Protein AF-A0A398D4U8-F1 (afdb_monomer_lite)

Sequence (116 aa):
MRTKMQQRQDKERKQSWIAPRGSSPLFYVDYTDLLALIHKYKVDFEAVIPQEEFAELRFRELEQIRNTLAHSGFLPSEDDFDRVSLAFRDWCRLSSGMKKGSQAKIGTGKASTSNS

Secondary structure (DSSP, 8-state):
-HHHHHHHHHHHHH-TTS--S-SSGGGG--HHHHHHHHHHTHHHHTTT-S-HHHHHHHHHHHHHHHHHHHHHSS-S-HHHHHHHHHHHHHHHHHHHGGG-----------------

Organism: NCBI:txid2290917

pLDDT: mean 78.4, std 15.5, range [37.72, 92.06]

Foldseek 3Di:
DVVQLVVQQVVVVVVVVDDDLDDDSVSSAALVNVLVVCVVPVVVCCLLCVDSVLSVVLSVLVVVVVVCCVVVVDDPDPVSVVVNVVSVVVSCCVNVVVPDDDDDPPDDDPPDDDDD

Structure (mmCIF, N/CA/C/O backbone):
data_AF-A0A398D4U8-F1
#
_entry.id   AF-A0A398D4U8-F1
#
loop_
_atom_site.group_PDB
_atom_site.id
_atom_site.type_symbol
_atom_site.label_atom_id
_atom_site.label_alt_id
_atom_site.label_comp_id
_atom_site.label_asym_id
_atom_site.label_entity_id
_atom_site.label_seq_id
_atom_site.pdbx_PDB_ins_code
_atom_site.Cartn_x
_atom_site.Cartn_y
_atom_site.Cartn_z
_atom_site.occupancy
_atom_site.B_iso_or_equiv
_atom_site.auth_seq_id
_atom_site.auth_comp_id
_atom_site.auth_asym_id
_atom_site.auth_atom_id
_atom_site.pdbx_PDB_model_num
ATOM 1 N N . MET A 1 1 ? -5.421 6.921 -12.903 1.00 79.44 1 MET A N 1
ATOM 2 C CA . MET A 1 1 ? -5.567 5.454 -12.846 1.00 79.44 1 MET A CA 1
ATOM 3 C C . MET A 1 1 ? -5.666 4.806 -14.235 1.00 79.44 1 MET A C 1
ATOM 5 O O . MET A 1 1 ? -4.684 4.212 -14.651 1.00 79.44 1 MET A O 1
ATOM 9 N N . ARG A 1 2 ? -6.767 4.941 -15.005 1.00 83.94 2 ARG A N 1
ATOM 10 C CA . ARG A 1 2 ? -6.948 4.211 -16.292 1.00 83.94 2 ARG A CA 1
ATOM 11 C C . ARG A 1 2 ? -5.817 4.409 -17.309 1.00 83.94 2 ARG A C 1
ATOM 13 O O . ARG A 1 2 ? -5.286 3.429 -17.811 1.00 83.94 2 ARG A O 1
ATOM 20 N N . THR A 1 3 ? -5.396 5.651 -17.539 1.00 86.81 3 THR A N 1
ATOM 21 C CA . THR A 1 3 ? -4.289 5.961 -18.458 1.00 86.81 3 THR A CA 1
ATOM 22 C C . THR A 1 3 ? -2.963 5.351 -17.999 1.00 86.81 3 THR A C 1
ATOM 24 O O . THR A 1 3 ? -2.246 4.779 -18.810 1.00 86.81 3 THR A O 1
ATOM 27 N N . LYS A 1 4 ? -2.651 5.407 -16.694 1.00 86.06 4 LYS A N 1
ATOM 28 C CA . LYS A 1 4 ? -1.437 4.788 -16.125 1.00 86.06 4 LYS A CA 1
ATOM 29 C C . LYS A 1 4 ? -1.456 3.269 -16.301 1.00 86.06 4 LYS A C 1
ATOM 31 O O . LYS A 1 4 ? -0.460 2.689 -16.714 1.00 86.06 4 LYS A O 1
ATOM 36 N N . MET A 1 5 ? -2.601 2.641 -16.026 1.00 88.12 5 MET A N 1
ATOM 37 C CA . MET A 1 5 ? -2.810 1.209 -16.237 1.00 88.12 5 MET A CA 1
ATOM 38 C C . MET A 1 5 ? -2.569 0.824 -17.704 1.00 88.12 5 MET A C 1
ATOM 40 O O . MET A 1 5 ? -1.770 -0.069 -17.967 1.00 88.12 5 MET A O 1
ATOM 44 N N . GLN A 1 6 ? -3.171 1.544 -18.656 1.00 87.88 6 GLN A N 1
ATOM 45 C CA . GLN A 1 6 ? -2.980 1.295 -20.091 1.00 87.88 6 GLN A CA 1
ATOM 46 C C . GLN A 1 6 ? -1.517 1.463 -20.510 1.00 87.88 6 GLN A C 1
ATOM 48 O O . GLN A 1 6 ? -0.962 0.583 -21.156 1.00 87.88 6 GLN A O 1
ATOM 53 N N . GLN A 1 7 ? -0.851 2.530 -20.061 1.00 89.56 7 GLN A N 1
ATOM 54 C CA . GLN A 1 7 ? 0.572 2.748 -20.332 1.00 89.56 7 GLN A CA 1
ATOM 55 C C . GLN A 1 7 ? 1.451 1.607 -19.801 1.00 89.56 7 GLN A C 1
ATOM 57 O O . GLN A 1 7 ? 2.393 1.199 -20.479 1.00 89.56 7 GLN A O 1
ATOM 62 N N . ARG A 1 8 ? 1.151 1.075 -18.606 1.00 88.06 8 ARG A N 1
ATOM 63 C CA . ARG A 1 8 ? 1.861 -0.083 -18.035 1.00 88.06 8 ARG A CA 1
ATOM 64 C C . ARG A 1 8 ? 1.643 -1.336 -18.879 1.00 88.06 8 ARG A C 1
ATOM 66 O O . ARG A 1 8 ? 2.620 -2.002 -19.210 1.00 88.06 8 ARG A O 1
ATOM 73 N N . GLN A 1 9 ? 0.400 -1.610 -19.276 1.00 86.94 9 GLN A N 1
ATOM 74 C CA . GLN A 1 9 ? 0.080 -2.730 -20.161 1.00 86.94 9 GLN A CA 1
ATOM 75 C C . GLN A 1 9 ? 0.782 -2.618 -21.517 1.00 86.94 9 GLN A C 1
ATOM 77 O O . GLN A 1 9 ? 1.345 -3.591 -22.005 1.00 86.94 9 GLN A O 1
ATOM 82 N N . ASP A 1 10 ? 0.779 -1.434 -22.126 1.00 88.44 10 ASP A N 1
ATOM 83 C CA . ASP A 1 10 ? 1.400 -1.212 -23.431 1.00 88.44 10 ASP A CA 1
ATOM 84 C C . ASP A 1 10 ? 2.924 -1.296 -23.358 1.00 88.44 10 ASP A C 1
ATOM 86 O O . ASP A 1 10 ? 3.561 -1.809 -24.277 1.00 88.44 10 ASP A O 1
ATOM 90 N N . LYS A 1 11 ? 3.526 -0.823 -22.261 1.00 87.00 11 LYS A N 1
ATOM 91 C CA . LYS A 1 11 ? 4.963 -0.973 -22.013 1.00 87.00 11 LYS A CA 1
ATOM 92 C C . LYS A 1 11 ? 5.348 -2.445 -21.873 1.00 87.00 11 LYS A C 1
ATOM 94 O O . LYS A 1 11 ? 6.349 -2.852 -22.451 1.00 87.00 11 LYS A O 1
ATOM 99 N N . GLU A 1 12 ? 4.550 -3.227 -21.154 1.00 85.38 12 GLU A N 1
ATOM 100 C CA . GLU A 1 12 ? 4.787 -4.660 -20.969 1.00 85.38 12 GLU A CA 1
ATOM 101 C C . GLU A 1 12 ? 4.571 -5.449 -22.268 1.00 85.38 12 GLU A C 1
ATOM 103 O O . GLU A 1 12 ? 5.423 -6.248 -22.637 1.00 85.38 12 GLU A O 1
ATOM 108 N N . ARG A 1 13 ? 3.525 -5.137 -23.051 1.00 84.12 13 ARG A N 1
ATOM 109 C CA . ARG A 1 13 ? 3.305 -5.719 -24.391 1.00 84.12 13 ARG A CA 1
ATOM 110 C C . ARG A 1 13 ? 4.484 -5.504 -25.342 1.00 84.12 13 ARG A C 1
ATOM 112 O O . ARG A 1 13 ? 4.763 -6.361 -26.174 1.00 84.12 13 ARG A O 1
ATOM 119 N N . LYS A 1 14 ? 5.180 -4.369 -25.230 1.00 86.62 14 LYS A N 1
ATOM 120 C CA . LYS A 1 14 ? 6.388 -4.079 -26.022 1.00 86.62 14 LYS A CA 1
ATOM 121 C C . LYS A 1 14 ? 7.604 -4.897 -25.571 1.00 86.62 14 LYS A C 1
ATOM 123 O O . LYS A 1 14 ? 8.542 -5.051 -26.346 1.00 86.62 14 LYS A O 1
ATOM 128 N N . GLN A 1 15 ? 7.605 -5.421 -24.347 1.00 82.75 15 GLN A N 1
ATOM 129 C CA . GLN A 1 15 ? 8.682 -6.235 -23.784 1.00 82.75 15 GLN A CA 1
ATOM 130 C C . GLN A 1 15 ? 8.361 -7.727 -23.946 1.00 82.75 15 GLN A C 1
ATOM 132 O O . GLN A 1 15 ? 8.109 -8.435 -22.978 1.00 82.75 15 GLN A O 1
ATOM 137 N N . SER A 1 16 ? 8.397 -8.211 -25.192 1.00 70.88 16 SER A N 1
ATOM 138 C CA . SER A 1 16 ? 7.990 -9.579 -25.570 1.00 70.88 16 SER A CA 1
ATOM 139 C C . SER A 1 16 ? 8.789 -10.716 -24.908 1.00 70.88 16 SER A C 1
ATOM 141 O O . SER A 1 16 ? 8.396 -11.874 -25.027 1.00 70.88 16 SER A O 1
ATOM 143 N N . TRP A 1 17 ? 9.913 -10.421 -24.251 1.00 82.25 17 TRP A N 1
ATOM 144 C CA . TRP A 1 17 ? 10.749 -11.407 -23.555 1.00 82.25 17 TRP A CA 1
ATOM 145 C C . TRP A 1 17 ? 10.422 -11.549 -22.058 1.00 82.25 17 TRP A C 1
ATOM 147 O O . TRP A 1 17 ? 11.040 -12.367 -21.383 1.00 82.25 17 TRP A O 1
ATOM 157 N N . ILE A 1 18 ? 9.482 -10.763 -21.521 1.00 80.94 18 ILE A N 1
ATOM 158 C CA . ILE A 1 18 ? 9.024 -10.853 -20.126 1.00 80.94 18 ILE A CA 1
ATOM 159 C C . ILE A 1 18 ? 7.599 -11.408 -20.122 1.00 80.94 18 ILE A C 1
ATOM 161 O O . ILE A 1 18 ? 6.757 -10.977 -20.909 1.00 80.94 18 ILE A O 1
ATOM 165 N N . ALA A 1 19 ? 7.314 -12.361 -19.233 1.00 79.75 19 ALA A N 1
ATOM 166 C CA . ALA A 1 19 ? 5.957 -12.866 -19.063 1.00 79.75 19 ALA A CA 1
ATOM 167 C C . ALA A 1 19 ? 5.018 -11.731 -18.598 1.00 79.75 19 ALA A C 1
ATOM 169 O O . ALA A 1 19 ? 5.365 -11.008 -17.659 1.00 79.75 19 ALA A O 1
ATOM 170 N N . PRO A 1 20 ? 3.837 -11.560 -19.221 1.00 80.56 20 PRO A N 1
ATOM 171 C CA . PRO A 1 20 ? 2.896 -10.522 -18.819 1.00 80.56 20 PRO A CA 1
ATOM 172 C C . PRO A 1 20 ? 2.350 -10.793 -17.413 1.00 80.56 20 PRO A C 1
ATOM 174 O O . PRO A 1 20 ? 2.131 -11.944 -17.032 1.00 80.56 20 PRO A O 1
ATOM 177 N N . ARG A 1 21 ? 2.045 -9.730 -16.660 1.00 82.19 21 ARG A N 1
ATOM 178 C CA . ARG A 1 21 ? 1.487 -9.811 -15.291 1.00 82.19 21 ARG A CA 1
ATOM 179 C C . ARG A 1 21 ? 0.119 -10.485 -15.234 1.00 82.19 21 ARG A C 1
ATOM 181 O O . ARG A 1 21 ? -0.305 -10.937 -14.175 1.00 82.19 21 ARG A O 1
ATOM 188 N N . GLY A 1 22 ? -0.574 -10.527 -16.368 1.00 83.69 22 GLY A N 1
ATOM 189 C CA . GLY A 1 22 ? -1.847 -11.209 -16.551 1.00 83.69 22 GLY A CA 1
ATOM 190 C C . GLY A 1 22 ? -2.801 -10.428 -17.451 1.00 83.69 22 GLY A C 1
ATOM 191 O O . GLY A 1 22 ? -2.464 -9.375 -18.001 1.00 83.69 22 GLY A O 1
ATOM 192 N N . SER A 1 23 ? -4.015 -10.959 -17.597 1.00 83.00 23 SER A N 1
ATOM 193 C CA . SER A 1 23 ? -5.052 -10.430 -18.495 1.00 83.00 23 SER A CA 1
ATOM 194 C C . SER A 1 23 ? -5.961 -9.376 -17.856 1.00 83.00 23 SER A C 1
ATOM 196 O O . SER A 1 23 ? -6.574 -8.583 -18.569 1.00 83.00 23 SER A O 1
ATOM 198 N N . SER A 1 24 ? -6.055 -9.337 -16.523 1.00 87.75 24 SER A N 1
ATOM 199 C CA . SER A 1 24 ? -6.917 -8.384 -15.821 1.00 87.75 24 SER A CA 1
ATOM 200 C C . SER A 1 24 ? -6.254 -7.007 -15.688 1.00 87.75 24 SER A C 1
ATOM 202 O O . SER A 1 24 ? -5.089 -6.927 -15.286 1.00 87.75 24 SER A O 1
ATOM 204 N N . PRO A 1 25 ? -6.993 -5.902 -15.911 1.00 84.50 25 PRO A N 1
ATOM 205 C CA . PRO A 1 25 ? -6.531 -4.551 -15.589 1.00 84.50 25 PRO A CA 1
ATOM 206 C C . PRO A 1 25 ? -6.075 -4.385 -14.136 1.00 84.50 25 PRO A C 1
ATOM 208 O O . PRO A 1 25 ? -5.217 -3.548 -13.865 1.00 84.50 25 PRO A O 1
ATOM 211 N N . LEU A 1 26 ? -6.617 -5.192 -13.216 1.00 85.56 26 LEU A N 1
ATOM 212 C CA . LEU A 1 26 ? -6.285 -5.146 -11.793 1.00 85.56 26 LEU A CA 1
ATOM 213 C C . LEU A 1 26 ? -4.804 -5.458 -11.523 1.00 85.56 26 LEU A C 1
ATOM 215 O O . LEU A 1 26 ? -4.226 -4.890 -10.605 1.00 85.56 26 LEU A O 1
ATOM 219 N N . PHE A 1 27 ? -4.159 -6.277 -12.361 1.00 86.25 27 PHE A N 1
ATOM 220 C CA . PHE A 1 27 ? -2.742 -6.640 -12.208 1.00 86.25 27 PHE A CA 1
ATOM 221 C C . PHE A 1 27 ? -1.760 -5.496 -12.507 1.00 86.25 27 PHE A C 1
ATOM 223 O O . PHE A 1 27 ? -0.556 -5.632 -12.301 1.00 86.25 27 PHE A O 1
ATOM 230 N N . TYR A 1 28 ? -2.266 -4.364 -12.998 1.00 87.38 28 TYR A N 1
ATOM 231 C CA . TYR A 1 28 ? -1.481 -3.181 -13.356 1.00 87.38 28 TYR A CA 1
ATOM 232 C C . TYR A 1 28 ? -1.777 -1.985 -12.441 1.00 87.38 28 TYR A C 1
ATOM 234 O O . TYR A 1 28 ? -1.307 -0.871 -12.696 1.00 87.38 28 TYR A O 1
ATOM 242 N N . VAL A 1 29 ? -2.576 -2.210 -11.399 1.00 89.06 29 VAL A N 1
ATOM 243 C CA . VAL A 1 29 ? -2.904 -1.247 -10.348 1.00 89.06 29 VAL A CA 1
ATOM 244 C C . VAL A 1 29 ? -1.862 -1.374 -9.234 1.00 89.06 29 VAL A C 1
ATOM 246 O O . VAL A 1 29 ? -1.455 -2.484 -8.899 1.00 89.06 29 VAL A O 1
ATOM 249 N N . ASP A 1 30 ? -1.413 -0.248 -8.680 1.00 88.44 30 ASP A N 1
ATOM 250 C CA . ASP A 1 30 ? -0.511 -0.219 -7.521 1.00 88.44 30 ASP A CA 1
ATOM 251 C C . ASP A 1 30 ? -1.231 0.249 -6.242 1.00 88.44 30 ASP A C 1
ATOM 253 O O . ASP A 1 30 ? -2.407 0.618 -6.272 1.00 88.44 30 ASP A O 1
ATOM 257 N N . TYR A 1 31 ? -0.525 0.250 -5.107 1.00 90.12 31 TYR A N 1
ATOM 258 C CA . TYR A 1 31 ? -1.094 0.676 -3.826 1.00 90.12 31 TYR A CA 1
ATOM 259 C C . TYR A 1 31 ? -1.565 2.141 -3.837 1.00 90.12 31 TYR A C 1
ATOM 261 O O . TYR A 1 31 ? -2.547 2.472 -3.175 1.00 90.12 31 TYR A O 1
ATOM 269 N N . THR A 1 32 ? -0.934 3.016 -4.626 1.00 89.06 32 THR A N 1
ATOM 270 C CA . THR A 1 32 ? -1.342 4.427 -4.745 1.00 89.06 32 THR A CA 1
ATOM 271 C C . THR A 1 32 ? -2.623 4.592 -5.563 1.00 89.06 32 THR A C 1
ATOM 273 O O . THR A 1 32 ? -3.484 5.401 -5.218 1.00 89.06 32 THR A O 1
ATOM 276 N N . ASP A 1 33 ? -2.787 3.799 -6.623 1.00 90.94 33 ASP A N 1
ATOM 277 C CA . ASP A 1 33 ? -4.004 3.740 -7.425 1.00 90.94 33 ASP A CA 1
ATOM 278 C C . ASP A 1 33 ? -5.167 3.143 -6.606 1.00 90.94 33 ASP A C 1
ATOM 280 O O . ASP A 1 33 ? -6.295 3.627 -6.719 1.00 90.94 33 ASP A O 1
ATOM 284 N N . LEU A 1 34 ? -4.902 2.136 -5.758 1.00 89.38 34 LEU A N 1
ATOM 285 C CA . LEU A 1 34 ? -5.888 1.584 -4.819 1.00 89.38 34 LEU A CA 1
ATOM 286 C C . LEU A 1 34 ? -6.312 2.613 -3.772 1.00 89.38 34 LEU A C 1
ATOM 288 O O . LEU A 1 34 ? -7.505 2.766 -3.526 1.00 89.38 34 LEU A O 1
ATOM 292 N N . LEU A 1 35 ? -5.362 3.356 -3.199 1.00 90.44 35 LEU A N 1
ATOM 293 C CA . LEU A 1 35 ? -5.677 4.414 -2.242 1.00 90.44 35 LEU A CA 1
ATOM 294 C C . LEU A 1 35 ? -6.573 5.488 -2.871 1.00 90.44 35 LEU A C 1
ATOM 296 O O . LEU A 1 35 ? -7.605 5.849 -2.316 1.00 90.44 35 LEU A O 1
ATOM 300 N N . ALA A 1 36 ? -6.236 5.932 -4.086 1.00 90.94 36 ALA A N 1
ATOM 301 C CA . ALA A 1 36 ? -7.057 6.884 -4.828 1.00 90.94 36 ALA A CA 1
ATOM 302 C C . ALA A 1 36 ? -8.475 6.353 -5.112 1.00 90.94 36 ALA A C 1
ATOM 304 O O . ALA A 1 36 ? -9.428 7.134 -5.160 1.00 90.94 36 ALA A O 1
ATOM 305 N N . LEU A 1 37 ? -8.627 5.039 -5.312 1.00 90.75 37 LEU A N 1
ATOM 306 C CA . LEU A 1 37 ? -9.929 4.395 -5.480 1.00 90.75 37 LEU A CA 1
ATOM 307 C C . LEU A 1 37 ? -10.731 4.417 -4.171 1.00 90.75 37 LEU A C 1
ATOM 309 O O . LEU A 1 37 ? -11.897 4.802 -4.197 1.00 90.75 37 LEU A O 1
ATOM 313 N N . ILE A 1 38 ? -10.099 4.068 -3.047 1.00 90.12 38 ILE A N 1
ATOM 314 C CA . ILE A 1 38 ? -10.717 4.098 -1.712 1.00 90.12 38 ILE A CA 1
ATOM 315 C C . ILE A 1 38 ? -11.187 5.515 -1.379 1.00 90.12 38 ILE A C 1
ATOM 317 O O . ILE A 1 38 ? -12.349 5.696 -1.033 1.00 90.12 38 ILE A O 1
ATOM 321 N N . HIS A 1 39 ? -10.335 6.525 -1.580 1.00 90.25 39 HIS A N 1
ATOM 322 C CA . HIS A 1 39 ? -10.674 7.925 -1.293 1.00 90.25 39 HIS A CA 1
ATOM 323 C C . HIS A 1 39 ? -11.861 8.402 -2.140 1.00 90.25 39 HIS A C 1
ATOM 325 O O . HIS A 1 39 ? -12.759 9.099 -1.669 1.00 90.25 39 HIS A O 1
ATOM 331 N N . LYS A 1 40 ? -11.889 8.012 -3.420 1.00 92.06 40 LYS A N 1
ATOM 332 C CA . LYS A 1 40 ? -12.951 8.410 -4.348 1.00 92.06 40 LYS A CA 1
ATOM 333 C C . LYS A 1 40 ? -14.296 7.751 -4.033 1.00 92.06 40 LYS A C 1
ATOM 335 O O . LYS A 1 40 ? -15.332 8.384 -4.219 1.00 92.06 40 LYS A O 1
ATOM 340 N N . TYR A 1 41 ? -14.280 6.491 -3.612 1.00 91.88 41 TYR A N 1
ATOM 341 C CA . TYR A 1 41 ? -15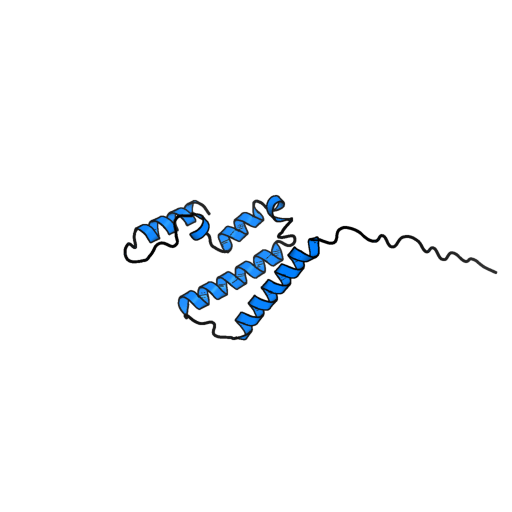.473 5.676 -3.378 1.00 91.88 41 TYR A CA 1
ATOM 342 C C . TYR A 1 41 ? -15.625 5.334 -1.892 1.00 91.88 41 TYR A C 1
ATOM 344 O O . TYR A 1 41 ? -16.022 4.230 -1.540 1.00 91.88 41 TYR A O 1
ATOM 352 N N . LYS A 1 42 ? -15.303 6.287 -1.010 1.00 88.44 42 LYS A N 1
ATOM 353 C CA . LYS A 1 42 ? -15.205 6.083 0.444 1.00 88.44 42 LYS A CA 1
ATOM 354 C C . LYS A 1 42 ? -16.396 5.340 1.048 1.00 88.44 42 LYS A C 1
ATOM 356 O O . LYS A 1 42 ? -16.201 4.408 1.819 1.00 88.44 42 LYS A O 1
ATOM 361 N N . VAL A 1 43 ? -17.612 5.722 0.660 1.00 90.38 43 VAL A N 1
ATOM 362 C CA . VAL A 1 43 ? -18.864 5.118 1.151 1.00 90.38 43 VAL A CA 1
ATOM 363 C C . VAL A 1 43 ? -18.924 3.617 0.856 1.00 90.38 43 VAL A C 1
ATOM 365 O O . VAL A 1 43 ? -19.352 2.839 1.702 1.00 90.38 43 VAL A O 1
ATOM 368 N N . ASP A 1 44 ? -18.431 3.191 -0.309 1.00 89.94 44 ASP A 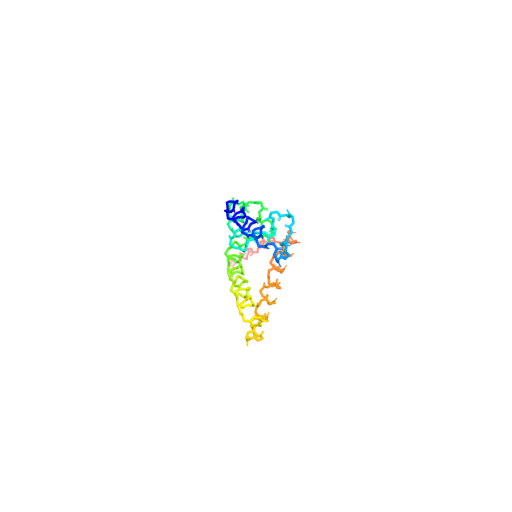N 1
ATOM 369 C CA . ASP A 1 44 ? -18.415 1.778 -0.702 1.00 89.94 44 ASP A CA 1
ATOM 370 C C . ASP A 1 44 ? -17.398 0.964 0.121 1.00 89.94 44 ASP A C 1
ATOM 372 O O . ASP A 1 44 ? -17.537 -0.252 0.262 1.00 89.94 44 ASP A O 1
ATOM 376 N N . PHE A 1 45 ? -16.379 1.625 0.682 1.00 88.00 45 PHE A N 1
ATOM 377 C CA . PHE A 1 45 ? -15.314 0.996 1.465 1.00 88.00 45 PHE A CA 1
ATOM 378 C C . PHE A 1 45 ? -15.485 1.135 2.977 1.00 88.00 45 PHE A C 1
ATOM 380 O O . PHE A 1 45 ? -14.841 0.385 3.701 1.00 88.00 45 PHE A O 1
ATOM 387 N N . GLU A 1 46 ? -16.354 2.016 3.472 1.00 85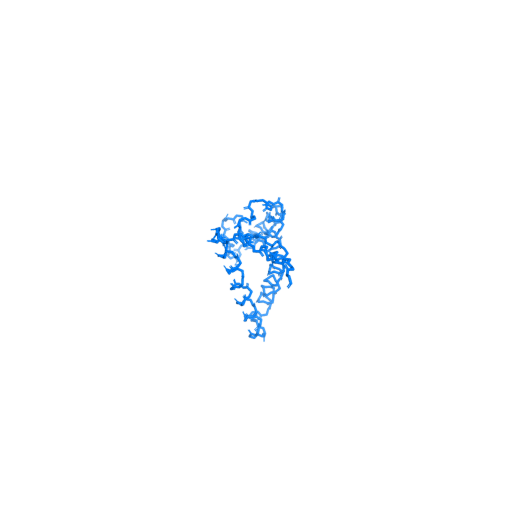.25 46 GLU A N 1
ATOM 388 C CA . GLU A 1 46 ? -16.513 2.328 4.903 1.00 85.25 46 GLU A CA 1
ATOM 389 C C . GLU A 1 46 ? -16.797 1.087 5.767 1.00 85.25 46 GLU A C 1
ATOM 391 O O . GLU A 1 46 ? -16.282 0.955 6.876 1.00 85.25 46 GLU A O 1
ATOM 396 N N . ALA A 1 47 ? -17.544 0.118 5.226 1.00 84.81 47 ALA A N 1
ATOM 397 C CA . ALA A 1 47 ? -17.856 -1.139 5.907 1.00 84.81 47 ALA A CA 1
ATOM 398 C C . ALA A 1 47 ? -16.631 -2.048 6.148 1.00 84.81 47 ALA A C 1
ATOM 400 O O . ALA A 1 47 ? -16.698 -2.967 6.963 1.00 84.81 47 ALA A O 1
ATOM 401 N N . VAL A 1 48 ? -15.533 -1.831 5.419 1.00 82.62 48 VAL A N 1
ATOM 402 C CA . VAL A 1 48 ? -14.309 -2.650 5.468 1.00 82.62 48 VAL A CA 1
ATOM 403 C C . VAL A 1 48 ? -13.101 -1.827 5.925 1.00 82.62 48 VAL A C 1
ATOM 405 O O . VAL A 1 48 ? -12.200 -2.353 6.577 1.00 82.62 48 VAL A O 1
ATOM 408 N N . ILE A 1 49 ? -13.092 -0.537 5.592 1.00 85.06 49 ILE A N 1
ATOM 409 C CA . ILE A 1 49 ? -12.040 0.444 5.849 1.00 85.06 49 ILE A CA 1
ATOM 410 C C . ILE A 1 49 ? -12.677 1.625 6.591 1.00 85.06 49 ILE A C 1
ATOM 412 O O . ILE A 1 49 ? -12.963 2.660 5.988 1.00 85.06 49 ILE A O 1
ATOM 416 N N . PRO A 1 50 ? -12.922 1.486 7.904 1.00 76.56 50 PRO A N 1
ATOM 417 C CA . PRO A 1 50 ? -13.548 2.547 8.688 1.00 76.56 50 PRO A CA 1
ATOM 418 C C . PRO A 1 50 ? -12.614 3.747 8.903 1.00 76.56 50 PRO A C 1
ATOM 420 O O . PRO A 1 50 ? -13.081 4.857 9.138 1.00 76.56 50 PRO A O 1
ATOM 423 N N . GLN A 1 51 ? -11.294 3.535 8.824 1.00 83.88 51 GLN A N 1
ATOM 424 C CA . GLN A 1 51 ? -10.281 4.570 9.024 1.00 83.88 51 GLN A CA 1
ATOM 425 C C . GLN A 1 51 ? -9.358 4.661 7.803 1.00 83.88 51 GLN A C 1
ATOM 427 O O . GLN A 1 51 ? -8.458 3.843 7.609 1.00 83.88 51 GLN A O 1
ATOM 432 N N . GLU A 1 52 ? -9.606 5.664 6.967 1.00 83.56 52 GLU A N 1
ATOM 433 C CA . GLU A 1 52 ? -8.913 5.897 5.695 1.00 83.56 52 GLU A CA 1
ATOM 434 C C . GLU A 1 52 ? -7.438 6.255 5.905 1.00 83.56 52 GLU A C 1
ATOM 436 O O . GLU A 1 52 ? -6.568 5.741 5.206 1.00 83.56 52 GLU A O 1
ATOM 441 N N . GLU A 1 53 ? -7.130 7.031 6.945 1.00 85.56 53 GLU A N 1
ATOM 442 C CA . GLU A 1 53 ? -5.763 7.428 7.292 1.00 85.56 53 GLU A CA 1
ATOM 443 C C . GLU A 1 53 ? -4.909 6.216 7.686 1.00 85.56 53 GLU A C 1
ATOM 445 O O . GLU A 1 53 ? -3.710 6.158 7.402 1.00 85.56 53 GLU A O 1
ATOM 450 N N . PHE A 1 54 ? -5.533 5.210 8.311 1.00 83.31 54 PHE A N 1
ATOM 451 C CA . PHE A 1 54 ? -4.863 3.953 8.622 1.00 83.31 54 PHE A CA 1
ATOM 452 C C . PHE A 1 54 ? -4.524 3.192 7.333 1.00 83.31 54 PHE A C 1
ATOM 454 O O . PHE A 1 54 ? -3.400 2.717 7.185 1.00 83.31 54 PHE A O 1
ATOM 461 N N . ALA A 1 55 ? -5.449 3.134 6.369 1.00 85.06 55 ALA A N 1
ATOM 462 C CA . ALA A 1 55 ? -5.215 2.535 5.050 1.00 85.06 55 ALA A CA 1
ATOM 463 C C . ALA A 1 55 ? -4.098 3.230 4.281 1.00 85.06 55 ALA A C 1
ATOM 465 O O . ALA A 1 55 ? -3.210 2.564 3.745 1.00 85.06 55 ALA A O 1
ATOM 466 N N . GLU A 1 56 ? -4.110 4.559 4.279 1.00 89.12 56 GLU A N 1
ATOM 467 C CA . GLU A 1 56 ? -3.088 5.367 3.634 1.00 89.12 56 GLU A CA 1
ATOM 468 C C . GLU A 1 56 ? -1.694 5.077 4.195 1.00 89.12 56 GLU A C 1
ATOM 470 O O . GLU A 1 56 ? -0.768 4.804 3.424 1.00 89.12 56 GLU A O 1
ATOM 475 N N . LEU A 1 57 ? -1.544 5.088 5.523 1.00 87.81 57 LEU A N 1
ATOM 476 C CA . LEU A 1 57 ? -0.268 4.791 6.168 1.00 87.81 57 LEU A CA 1
ATOM 477 C C . LEU A 1 57 ? 0.236 3.394 5.774 1.00 87.81 57 LEU A C 1
ATOM 479 O O . LEU A 1 57 ? 1.384 3.253 5.350 1.00 87.81 57 LEU A O 1
ATOM 483 N N . ARG A 1 58 ? -0.634 2.376 5.827 1.00 86.31 58 ARG A N 1
ATOM 484 C CA . ARG A 1 58 ? -0.252 0.991 5.500 1.00 86.31 58 ARG A CA 1
ATOM 485 C C . ARG A 1 58 ? 0.120 0.807 4.037 1.00 86.31 58 ARG A C 1
ATOM 487 O O . ARG A 1 58 ? 1.095 0.125 3.732 1.00 86.31 58 ARG A O 1
ATOM 494 N N . PHE A 1 59 ? -0.616 1.419 3.117 1.00 89.62 59 PHE A N 1
ATOM 495 C CA . PHE A 1 59 ? -0.313 1.315 1.690 1.00 89.62 59 PHE A CA 1
ATOM 496 C C . PHE A 1 59 ? 1.007 2.002 1.332 1.00 89.62 59 PHE A C 1
ATOM 498 O O . PHE A 1 59 ? 1.737 1.503 0.475 1.00 89.62 59 PHE A O 1
ATOM 505 N N . ARG A 1 60 ? 1.362 3.096 2.019 1.00 88.56 60 ARG A N 1
ATOM 506 C CA . ARG A 1 60 ? 2.671 3.748 1.862 1.00 88.56 60 ARG A CA 1
ATOM 507 C C . ARG A 1 60 ? 3.817 2.866 2.358 1.00 88.56 60 ARG A C 1
ATOM 509 O O . ARG A 1 60 ? 4.808 2.730 1.645 1.00 88.56 60 ARG A O 1
ATOM 516 N N . GLU A 1 61 ? 3.670 2.242 3.525 1.00 87.12 61 GLU A N 1
ATOM 517 C CA . GLU A 1 61 ? 4.660 1.296 4.064 1.00 87.12 61 GLU A CA 1
ATOM 518 C C . GLU A 1 61 ? 4.862 0.102 3.110 1.00 87.12 61 GLU A C 1
ATOM 520 O O . GLU A 1 61 ? 5.991 -0.222 2.733 1.00 87.12 61 GLU A O 1
ATOM 525 N N . LEU A 1 62 ? 3.770 -0.508 2.629 1.00 88.38 62 LEU A N 1
ATOM 526 C CA . LEU A 1 62 ? 3.824 -1.633 1.686 1.00 88.38 62 LEU A CA 1
ATOM 527 C C . LEU A 1 62 ? 4.475 -1.263 0.346 1.00 88.38 62 LEU A C 1
ATOM 529 O O . LEU A 1 62 ? 5.213 -2.068 -0.223 1.00 88.38 62 LEU A O 1
ATOM 533 N N . GLU A 1 63 ? 4.229 -0.054 -0.163 1.00 89.25 63 GLU A N 1
ATOM 534 C CA . GLU A 1 63 ? 4.870 0.449 -1.381 1.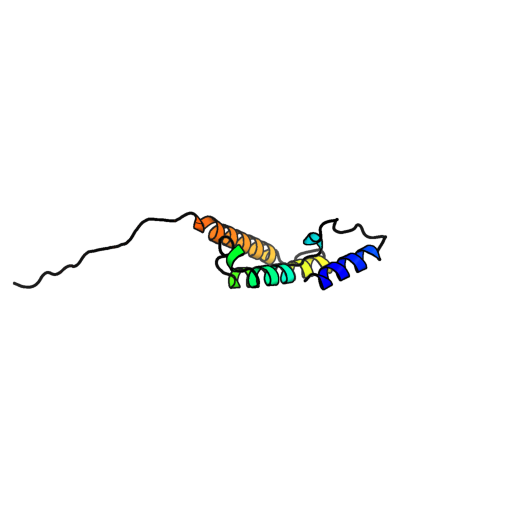00 89.25 63 GLU A CA 1
ATOM 535 C C . GLU A 1 63 ? 6.391 0.581 -1.204 1.00 89.25 63 GLU A C 1
ATOM 537 O O . GLU A 1 63 ? 7.148 0.201 -2.101 1.00 89.25 63 GLU A O 1
ATOM 542 N N . GLN A 1 64 ? 6.852 1.062 -0.043 1.00 86.75 64 GLN A N 1
ATOM 543 C CA . GLN A 1 64 ? 8.281 1.149 0.274 1.00 86.75 64 GLN A CA 1
ATOM 544 C C . GLN A 1 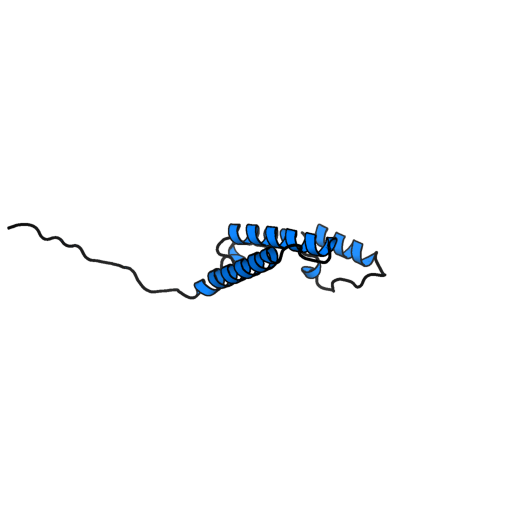64 ? 8.928 -0.235 0.328 1.00 86.75 64 GLN A C 1
ATOM 546 O O . GLN A 1 64 ? 9.938 -0.459 -0.334 1.00 86.75 64 GLN A O 1
ATOM 551 N N . ILE A 1 65 ? 8.310 -1.184 1.031 1.00 87.12 65 ILE A N 1
ATOM 552 C CA . ILE A 1 65 ? 8.796 -2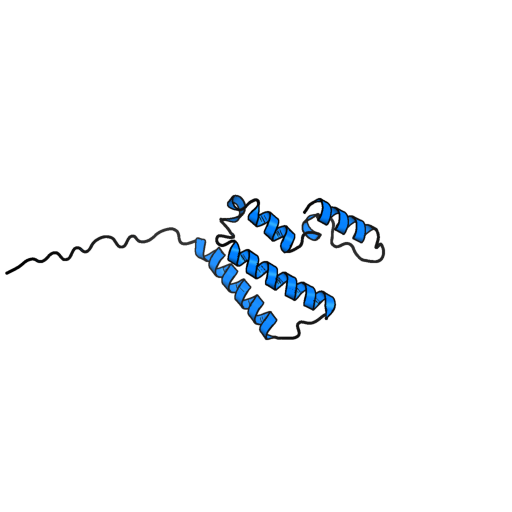.567 1.127 1.00 87.12 65 ILE A CA 1
ATOM 553 C C . ILE A 1 65 ? 8.848 -3.243 -0.240 1.00 87.12 65 ILE A C 1
ATOM 555 O O . ILE A 1 65 ? 9.851 -3.871 -0.579 1.00 87.12 65 ILE A O 1
ATOM 559 N N . ARG A 1 66 ? 7.802 -3.078 -1.060 1.00 87.75 66 ARG A N 1
ATOM 560 C CA . ARG A 1 66 ? 7.781 -3.598 -2.432 1.00 87.75 66 ARG A CA 1
ATOM 561 C C . ARG A 1 66 ? 8.930 -3.020 -3.255 1.00 87.75 66 ARG A C 1
ATOM 563 O O . ARG A 1 66 ? 9.563 -3.760 -4.003 1.00 87.75 66 ARG A O 1
ATOM 570 N N . ASN A 1 67 ? 9.184 -1.715 -3.144 1.00 88.44 67 ASN A N 1
ATOM 571 C CA . ASN A 1 67 ? 10.276 -1.061 -3.864 1.00 88.44 67 ASN A CA 1
ATOM 572 C C . ASN A 1 67 ? 11.641 -1.566 -3.399 1.00 88.44 67 ASN A C 1
ATOM 574 O O . ASN A 1 67 ? 12.463 -1.902 -4.247 1.00 88.44 67 ASN A O 1
ATOM 578 N N . THR A 1 68 ? 11.857 -1.689 -2.088 1.00 85.62 68 THR A N 1
ATOM 579 C CA . THR A 1 68 ? 13.076 -2.284 -1.530 1.00 85.62 68 THR A CA 1
ATOM 580 C C . THR A 1 68 ? 13.276 -3.684 -2.095 1.00 85.62 68 THR A C 1
ATOM 582 O O . THR A 1 68 ? 14.252 -3.903 -2.800 1.00 85.62 68 THR A O 1
ATOM 585 N N . LEU A 1 69 ? 12.307 -4.590 -1.928 1.00 86.19 69 LEU A N 1
ATOM 586 C CA . LEU A 1 69 ? 12.387 -5.961 -2.446 1.00 86.19 69 LEU A CA 1
ATOM 587 C C . LEU A 1 69 ? 12.641 -6.027 -3.958 1.00 86.19 69 LEU A C 1
ATOM 589 O O . LEU A 1 69 ? 13.422 -6.862 -4.404 1.00 86.19 69 LEU A O 1
ATOM 593 N N . ALA A 1 70 ? 12.017 -5.155 -4.752 1.00 85.00 70 ALA A N 1
ATOM 594 C CA . ALA A 1 70 ? 12.214 -5.130 -6.200 1.00 85.00 70 ALA A CA 1
ATOM 595 C C . ALA A 1 70 ? 13.629 -4.687 -6.617 1.00 85.00 70 ALA A C 1
ATOM 597 O O . ALA A 1 70 ? 14.096 -5.091 -7.681 1.00 85.00 70 ALA A O 1
ATOM 598 N N . HIS A 1 71 ? 14.298 -3.857 -5.810 1.00 85.75 71 HIS A N 1
ATOM 599 C CA . HIS A 1 71 ? 15.639 -3.345 -6.100 1.00 85.75 71 HIS A CA 1
ATOM 600 C C . HIS A 1 71 ? 16.759 -4.158 -5.443 1.00 85.75 71 HIS A C 1
ATOM 602 O O . HIS A 1 71 ? 17.790 -4.374 -6.075 1.00 85.75 71 HIS A O 1
ATOM 608 N N . SER A 1 72 ? 16.579 -4.600 -4.197 1.00 85.56 72 SER A N 1
ATOM 609 C CA . SER A 1 72 ? 17.590 -5.337 -3.430 1.00 85.56 72 SER A CA 1
ATOM 610 C C . SER A 1 72 ? 17.398 -6.852 -3.470 1.00 85.56 72 SER A C 1
ATOM 612 O O . SER A 1 72 ? 18.354 -7.579 -3.229 1.00 85.56 72 SER A O 1
ATOM 614 N N . GLY A 1 73 ? 16.190 -7.352 -3.751 1.00 83.94 73 GLY A N 1
ATOM 615 C CA . GLY A 1 73 ? 15.864 -8.783 -3.698 1.00 83.94 73 GLY A CA 1
ATOM 616 C C . GLY A 1 73 ? 15.715 -9.356 -2.282 1.00 83.94 73 GLY A C 1
ATOM 617 O O . GLY A 1 73 ? 15.375 -10.527 -2.139 1.00 83.94 73 GLY A O 1
ATOM 618 N N . PHE A 1 74 ? 15.941 -8.557 -1.236 1.00 81.62 74 PHE A N 1
ATOM 619 C CA . PHE A 1 74 ? 15.796 -8.961 0.164 1.00 81.62 74 PHE A CA 1
ATOM 620 C C . PHE A 1 74 ? 15.382 -7.777 1.044 1.00 81.62 74 PHE A C 1
ATOM 622 O O . PHE A 1 74 ? 15.702 -6.623 0.746 1.00 81.62 74 PHE A O 1
ATOM 629 N N . LEU A 1 75 ? 14.673 -8.062 2.138 1.00 81.50 75 LEU A N 1
ATOM 630 C CA . LEU A 1 75 ? 14.421 -7.083 3.193 1.00 81.50 75 LEU A CA 1
ATOM 631 C C . LEU A 1 75 ? 15.640 -7.043 4.123 1.00 81.50 75 LEU A C 1
ATOM 633 O O . LEU A 1 75 ? 16.033 -8.093 4.625 1.00 81.50 75 LEU A O 1
ATOM 637 N N . PRO A 1 76 ? 16.269 -5.874 4.330 1.00 74.50 76 PRO A N 1
ATOM 638 C CA . PRO A 1 76 ? 17.520 -5.787 5.081 1.00 74.50 76 PRO A CA 1
ATOM 639 C C . PRO A 1 76 ? 17.346 -6.002 6.590 1.00 74.50 76 PRO A C 1
ATOM 641 O O . PRO A 1 76 ? 18.323 -6.321 7.260 1.00 74.50 76 PRO A O 1
ATOM 644 N N . SER A 1 77 ? 16.134 -5.825 7.122 1.00 81.75 77 SER A N 1
ATOM 645 C CA . SER A 1 77 ? 15.827 -5.951 8.545 1.00 81.75 77 SER A CA 1
ATOM 646 C C . SER A 1 77 ? 14.683 -6.938 8.769 1.00 81.75 77 SER A C 1
ATOM 648 O O . SER A 1 77 ? 13.626 -6.809 8.147 1.00 81.75 77 SER A O 1
ATOM 650 N N . GLU A 1 78 ? 14.863 -7.898 9.680 1.00 78.69 78 GLU A N 1
ATOM 651 C CA . GLU A 1 78 ? 13.769 -8.774 10.131 1.00 78.69 78 GLU A CA 1
ATOM 652 C C . GLU A 1 78 ? 12.650 -7.966 10.811 1.00 78.69 78 GLU A C 1
ATOM 654 O O . GLU A 1 78 ? 11.469 -8.263 10.618 1.00 78.69 78 GLU A O 1
ATOM 659 N N . ASP A 1 79 ? 12.997 -6.863 11.485 1.00 83.19 79 ASP A N 1
ATOM 660 C CA . ASP A 1 79 ? 12.028 -5.963 12.117 1.00 83.19 79 ASP A CA 1
ATOM 661 C C . ASP A 1 79 ? 11.027 -5.379 11.107 1.00 83.19 79 ASP A C 1
ATOM 663 O O . ASP A 1 79 ? 9.879 -5.106 11.462 1.00 83.19 79 ASP A O 1
ATOM 667 N N . ASP A 1 80 ? 11.431 -5.167 9.848 1.00 80.50 80 ASP A N 1
ATOM 668 C CA . ASP A 1 80 ? 10.537 -4.629 8.815 1.00 80.50 80 ASP A CA 1
ATOM 669 C C . ASP A 1 80 ? 9.425 -5.631 8.487 1.00 80.50 80 ASP A C 1
ATOM 671 O O . ASP A 1 80 ? 8.260 -5.254 8.328 1.00 80.50 80 ASP A O 1
ATOM 675 N N . PHE A 1 81 ? 9.760 -6.922 8.442 1.00 82.88 81 PHE A N 1
ATOM 676 C CA . PHE A 1 81 ? 8.786 -7.987 8.221 1.00 82.88 81 PHE A CA 1
ATOM 677 C C . PHE A 1 81 ? 7.816 -8.119 9.402 1.00 82.88 81 PHE A C 1
ATOM 679 O O . PHE A 1 81 ? 6.599 -8.246 9.210 1.00 82.88 81 PHE A O 1
ATOM 686 N N . ASP A 1 82 ? 8.332 -8.025 10.626 1.00 88.12 82 ASP A N 1
ATOM 687 C CA . ASP A 1 82 ? 7.516 -8.076 11.838 1.00 88.12 82 ASP A CA 1
ATOM 688 C C . ASP A 1 82 ? 6.567 -6.880 11.943 1.00 88.12 82 ASP A C 1
ATOM 690 O O . ASP A 1 82 ? 5.391 -7.048 12.287 1.00 88.12 82 ASP A O 1
ATOM 694 N N . ARG A 1 83 ? 7.021 -5.678 11.568 1.00 84.31 83 ARG A N 1
ATOM 695 C CA . ARG A 1 83 ? 6.182 -4.468 11.522 1.00 84.31 83 ARG A CA 1
ATOM 696 C C . ARG A 1 83 ? 5.015 -4.621 10.553 1.00 84.31 83 ARG A C 1
ATOM 698 O O . ARG A 1 83 ? 3.884 -4.299 10.921 1.00 84.31 83 ARG A O 1
ATOM 705 N N . VAL A 1 84 ? 5.253 -5.156 9.354 1.00 83.31 84 VAL A N 1
ATOM 706 C CA . VAL A 1 84 ? 4.188 -5.443 8.372 1.00 83.31 84 VAL A CA 1
ATOM 707 C C . VAL A 1 84 ? 3.215 -6.479 8.910 1.00 83.31 84 VAL A C 1
ATOM 709 O O . VAL A 1 84 ? 1.999 -6.315 8.811 1.00 83.31 84 VAL A O 1
ATOM 712 N N . SER A 1 85 ? 3.746 -7.542 9.507 1.00 87.00 85 SER A N 1
ATOM 713 C CA . SER A 1 85 ? 2.941 -8.621 10.071 1.00 87.00 85 SER A CA 1
ATOM 714 C C . SER A 1 85 ? 2.042 -8.120 11.203 1.00 87.00 85 SER A C 1
ATOM 716 O O . SER A 1 85 ? 0.860 -8.466 11.260 1.00 87.00 85 SER A O 1
ATOM 718 N N . LEU A 1 86 ? 2.570 -7.269 12.085 1.00 86.75 86 LEU A N 1
ATOM 719 C CA . LEU A 1 86 ? 1.812 -6.623 13.153 1.00 86.75 86 LEU A CA 1
ATOM 720 C C . LEU A 1 86 ? 0.737 -5.686 12.587 1.00 86.75 86 LEU A C 1
ATOM 722 O O . LEU A 1 86 ? -0.430 -5.799 12.957 1.00 86.75 86 LEU A O 1
ATOM 726 N N . ALA A 1 87 ? 1.110 -4.829 11.636 1.00 82.25 87 ALA A N 1
ATOM 727 C CA . ALA A 1 87 ? 0.204 -3.910 10.957 1.00 82.25 87 ALA A CA 1
ATOM 728 C C . ALA A 1 87 ? -0.987 -4.626 10.305 1.00 82.25 87 ALA A C 1
ATOM 730 O O . ALA A 1 87 ? -2.135 -4.198 10.447 1.00 82.25 87 ALA A O 1
ATOM 731 N N . PHE A 1 88 ? -0.720 -5.741 9.624 1.00 84.12 88 PHE A N 1
ATOM 732 C CA . PHE A 1 88 ? -1.745 -6.569 8.999 1.00 84.12 88 PHE A CA 1
ATOM 733 C C . PHE A 1 88 ? -2.670 -7.216 10.036 1.00 84.12 88 PHE A C 1
ATOM 735 O O . PHE A 1 88 ? -3.889 -7.218 9.874 1.00 84.12 88 PHE A O 1
ATOM 742 N N . ARG A 1 89 ? -2.120 -7.720 11.146 1.00 87.38 89 ARG A N 1
ATOM 743 C CA . ARG A 1 89 ? -2.929 -8.269 12.247 1.00 87.38 89 ARG A CA 1
ATOM 744 C C . ARG A 1 89 ? -3.841 -7.209 12.859 1.00 87.38 89 ARG A C 1
ATOM 746 O O . ARG A 1 89 ? -5.008 -7.501 13.121 1.00 87.38 89 ARG A O 1
ATOM 753 N N . ASP A 1 90 ? -3.343 -5.994 13.056 1.00 83.75 90 ASP A N 1
ATOM 754 C CA . ASP A 1 90 ? -4.144 -4.885 13.577 1.00 83.75 90 ASP A CA 1
ATOM 755 C C . ASP A 1 90 ? -5.241 -4.469 12.592 1.00 83.75 90 ASP A C 1
ATOM 757 O O . ASP A 1 90 ? -6.386 -4.275 13.000 1.00 83.75 90 ASP A O 1
ATOM 761 N N . TRP A 1 91 ? -4.951 -4.467 11.289 1.00 81.19 91 TRP A N 1
ATOM 762 C CA . TRP A 1 91 ? -5.967 -4.298 10.250 1.00 81.19 91 TRP A CA 1
ATOM 763 C C . TRP A 1 91 ? -7.074 -5.355 10.335 1.00 81.19 91 TRP A C 1
ATOM 765 O O . TRP A 1 91 ? -8.263 -5.025 10.329 1.00 81.19 91 TRP A O 1
ATOM 775 N N . CYS A 1 92 ? -6.710 -6.635 10.454 1.00 82.38 92 CYS A N 1
ATOM 776 C CA . CYS A 1 92 ? -7.675 -7.723 10.610 1.00 82.38 92 CYS A CA 1
ATOM 777 C C . CYS A 1 92 ? -8.525 -7.559 11.874 1.00 82.38 92 CYS A C 1
ATOM 779 O O . CYS A 1 92 ? -9.718 -7.849 11.845 1.00 82.38 92 CYS A O 1
ATOM 781 N N . ARG A 1 93 ? -7.946 -7.078 12.979 1.00 82.81 93 ARG A N 1
ATOM 782 C CA . ARG A 1 93 ? -8.685 -6.811 14.222 1.00 82.81 93 ARG A CA 1
ATOM 783 C C . ARG A 1 93 ? -9.677 -5.664 14.062 1.00 82.81 93 ARG A C 1
ATOM 785 O O . ARG A 1 93 ? -10.820 -5.816 14.483 1.00 82.81 93 ARG A O 1
ATOM 792 N N . LEU A 1 94 ? -9.267 -4.561 13.438 1.00 77.25 94 LEU A N 1
ATOM 793 C CA . LEU A 1 94 ? -10.137 -3.409 13.185 1.00 77.25 94 LEU A CA 1
ATOM 794 C C . LEU A 1 94 ? -11.304 -3.785 12.262 1.00 77.25 94 LEU A C 1
ATOM 796 O O . LEU A 1 94 ? -12.456 -3.498 12.576 1.00 77.25 94 LEU A O 1
ATOM 800 N N . SER A 1 95 ? -11.018 -4.512 11.180 1.00 72.19 95 SER A N 1
ATOM 801 C CA . SER A 1 95 ? -12.035 -4.973 10.223 1.00 72.19 95 SER A CA 1
ATOM 802 C C . SER A 1 95 ? -12.944 -6.082 10.779 1.00 72.19 95 SER A C 1
ATOM 804 O O . SER A 1 95 ? -14.144 -6.086 10.516 1.00 72.19 95 SER A O 1
ATOM 806 N N . SER A 1 96 ? -12.423 -7.006 11.596 1.00 69.62 96 SER A N 1
ATOM 807 C CA . SER A 1 96 ? -13.219 -8.096 12.197 1.00 69.62 96 SER A CA 1
ATOM 808 C C . SER A 1 96 ? -13.997 -7.661 13.444 1.00 69.62 96 SER A C 1
ATOM 810 O O . SER A 1 96 ? -15.040 -8.236 13.763 1.00 69.62 96 SER A O 1
ATOM 812 N N . GLY A 1 97 ? -13.514 -6.637 14.154 1.00 59.75 97 GLY A N 1
ATOM 813 C CA . GLY A 1 97 ? -14.147 -6.066 15.345 1.00 59.75 97 GLY A CA 1
ATOM 814 C C . GLY A 1 97 ? -15.500 -5.399 15.074 1.00 59.75 97 GLY A C 1
ATOM 815 O O . GLY A 1 97 ? -16.279 -5.200 16.004 1.00 59.75 97 GLY A O 1
ATOM 816 N N . MET A 1 98 ? -15.834 -5.137 13.807 1.00 53.16 98 MET A N 1
ATOM 817 C CA . MET A 1 98 ? -17.104 -4.535 13.389 1.00 53.16 98 MET A CA 1
ATOM 818 C C . MET A 1 98 ? -18.326 -5.473 13.462 1.00 53.16 98 MET A C 1
ATOM 820 O O . MET A 1 98 ? -19.443 -5.037 13.198 1.00 53.16 98 MET A O 1
ATOM 824 N N . LYS A 1 99 ? -18.176 -6.734 13.905 1.00 48.88 99 LYS A N 1
ATOM 825 C CA . LYS A 1 99 ? -19.314 -7.607 14.277 1.00 48.88 99 LYS A CA 1
ATOM 826 C C . LYS A 1 99 ? -19.770 -7.484 15.740 1.00 48.88 99 LYS A C 1
ATOM 828 O O . LYS A 1 99 ? -20.392 -8.405 16.264 1.00 48.88 99 LYS A O 1
ATOM 833 N N . LYS A 1 100 ? -19.525 -6.357 16.416 1.00 44.25 100 LYS A N 1
ATOM 834 C CA . LYS A 1 100 ? -20.201 -6.035 17.687 1.00 44.25 100 LYS A CA 1
ATOM 835 C C . LYS A 1 100 ? -21.126 -4.833 17.537 1.00 44.25 100 LYS A C 1
ATOM 837 O O . LYS A 1 100 ? -20.855 -3.743 18.024 1.00 44.25 100 LYS A O 1
ATOM 842 N N . GLY A 1 101 ? -22.259 -5.079 16.887 1.00 42.66 101 GLY A N 1
ATOM 843 C CA . GLY A 1 101 ? -23.475 -4.326 17.156 1.00 42.66 101 GLY A CA 1
ATOM 844 C C . GLY A 1 101 ? -24.158 -4.865 18.418 1.00 42.66 101 GLY A C 1
ATOM 845 O O . GLY A 1 101 ? -24.466 -6.051 18.490 1.00 42.66 101 GLY A O 1
ATOM 846 N N . SER A 1 102 ? -24.453 -3.950 19.345 1.00 45.34 102 SER A N 1
ATOM 847 C CA . SER A 1 102 ? -25.355 -4.063 20.504 1.00 45.34 102 SER A CA 1
ATOM 848 C C . SER A 1 102 ? -24.777 -4.527 21.854 1.00 45.34 102 SER A C 1
ATOM 850 O O . SER A 1 102 ? -24.011 -5.482 21.941 1.00 45.34 102 SER A O 1
ATOM 852 N N . GLN A 1 103 ? -25.288 -3.862 22.904 1.00 37.72 103 GLN A N 1
ATOM 853 C CA . GLN A 1 103 ? -25.028 -3.938 24.357 1.00 37.72 103 GLN A CA 1
ATOM 854 C C . GLN A 1 103 ? -23.847 -3.061 24.847 1.00 37.72 103 GLN A C 1
ATOM 856 O O . GLN A 1 103 ? -22.705 -3.302 24.488 1.00 37.72 103 GLN A O 1
ATOM 861 N N . ALA A 1 104 ? -24.012 -2.031 25.685 1.00 38.62 104 ALA A N 1
ATOM 862 C CA . ALA A 1 104 ? -25.172 -1.575 26.445 1.00 38.62 104 ALA A CA 1
ATOM 863 C C . ALA A 1 104 ? -25.061 -0.068 26.749 1.00 38.62 104 ALA A C 1
ATOM 865 O O . ALA A 1 104 ? -23.985 0.448 27.051 1.00 38.62 104 ALA A O 1
ATOM 866 N N . LYS A 1 105 ? -26.205 0.629 26.717 1.00 45.50 105 LYS A N 1
ATOM 867 C CA . LYS A 1 105 ? -26.370 1.926 27.381 1.00 45.50 105 LYS A CA 1
ATOM 868 C C . LYS A 1 105 ? -26.118 1.723 28.876 1.00 45.50 105 LYS A C 1
ATOM 870 O O . LYS A 1 105 ? -26.897 1.028 29.523 1.00 45.50 105 LYS A O 1
ATOM 875 N N . ILE A 1 106 ? -25.101 2.368 29.439 1.00 42.97 106 ILE A N 1
ATOM 876 C CA . ILE A 1 106 ? -25.037 2.569 30.890 1.00 42.97 106 ILE A CA 1
ATOM 877 C C . ILE A 1 106 ? -25.939 3.764 31.188 1.00 42.97 106 ILE A C 1
ATOM 879 O O . ILE A 1 106 ? -25.535 4.922 31.121 1.00 42.97 106 ILE A O 1
ATOM 883 N N . GLY A 1 107 ? -27.216 3.460 31.399 1.00 45.81 107 GLY A N 1
ATOM 884 C CA . GLY A 1 107 ? -28.211 4.391 31.896 1.00 45.81 107 GLY A CA 1
ATOM 885 C C . GLY A 1 107 ? -28.489 4.133 33.373 1.00 45.81 107 GLY A C 1
ATOM 886 O O . GLY A 1 107 ? -28.760 3.006 33.769 1.00 45.81 107 GLY A O 1
ATOM 887 N N . THR A 1 108 ? -28.522 5.232 34.123 1.00 45.72 108 THR A N 1
ATOM 888 C CA . THR A 1 108 ? -29.219 5.454 35.400 1.00 45.72 108 THR A CA 1
ATOM 889 C C . THR A 1 108 ? -28.586 4.935 36.693 1.00 45.72 108 THR A C 1
ATOM 891 O O . THR A 1 108 ? -28.623 3.759 37.026 1.00 45.72 108 THR A O 1
ATOM 894 N N . GLY A 1 109 ? -28.120 5.904 37.483 1.00 42.81 109 GLY A N 1
ATOM 895 C CA . GLY A 1 109 ? -27.884 5.804 38.918 1.00 42.81 109 GLY A CA 1
ATOM 896 C C . GLY A 1 109 ? -27.739 7.204 39.516 1.00 42.81 109 GLY A C 1
ATOM 897 O O . GLY A 1 109 ? -26.653 7.592 39.924 1.00 42.81 109 GLY A O 1
ATOM 898 N N . LYS A 1 110 ? -28.819 8.003 39.502 1.00 49.06 110 LYS A N 1
ATOM 899 C CA . LYS A 1 110 ? -28.922 9.214 40.332 1.00 49.06 110 LYS A CA 1
ATOM 900 C C . LYS A 1 110 ? -28.869 8.768 41.797 1.00 49.06 110 LYS A C 1
ATOM 902 O O . LYS A 1 110 ? -29.847 8.215 42.286 1.00 49.06 110 LYS A O 1
ATOM 907 N N . ALA A 1 111 ? -27.767 9.027 42.493 1.00 46.47 111 ALA A N 1
ATOM 908 C CA . ALA A 1 111 ? -27.745 9.032 43.951 1.00 46.47 111 ALA A CA 1
ATOM 909 C C . ALA A 1 111 ? -28.069 10.454 44.423 1.00 46.47 111 ALA A C 1
ATOM 911 O O . ALA A 1 111 ? -27.193 11.289 44.627 1.00 46.47 111 ALA A O 1
ATOM 912 N N . SER A 1 112 ? -29.362 10.746 44.508 1.00 50.34 112 SER A N 1
ATOM 913 C CA . SER A 1 112 ? -29.890 11.847 45.303 1.00 50.34 112 SER A CA 1
ATOM 914 C C . SER A 1 112 ? -30.210 11.301 46.690 1.00 50.34 112 SER A C 1
ATOM 916 O O . SER A 1 112 ? -31.207 10.599 46.839 1.00 50.34 112 SER A O 1
ATOM 918 N N . THR A 1 113 ? -29.399 11.650 47.686 1.00 49.31 113 THR A N 1
ATOM 919 C CA . THR A 1 113 ? -29.807 11.565 49.092 1.00 49.31 113 THR A CA 1
ATOM 920 C C . THR A 1 113 ? -29.480 12.894 49.751 1.00 49.31 113 THR A C 1
ATOM 922 O O . THR A 1 113 ? -28.329 13.213 50.034 1.00 49.31 113 THR A O 1
ATOM 925 N N . SER A 1 114 ? -30.524 13.699 49.910 1.00 46.44 114 SER A N 1
ATOM 926 C CA . SER A 1 114 ? -30.574 14.881 50.757 1.00 46.44 114 SER A CA 1
ATOM 927 C C . SER A 1 114 ? -30.788 14.471 52.217 1.00 46.44 114 SER A C 1
ATOM 929 O O . SER A 1 114 ? -31.644 13.631 52.476 1.00 46.44 114 SER A O 1
ATOM 931 N N . ASN A 1 115 ? -30.050 15.127 53.114 1.00 43.22 115 ASN A N 1
ATOM 932 C CA . ASN A 1 115 ? -30.338 15.484 54.510 1.00 43.22 115 ASN A CA 1
ATOM 933 C C . ASN A 1 115 ? -31.154 14.540 55.412 1.00 43.22 115 ASN A C 1
ATOM 935 O O . ASN A 1 115 ? -32.358 14.358 55.228 1.00 43.22 115 ASN A O 1
ATOM 939 N N . SER A 1 116 ? -30.556 14.195 56.554 1.00 39.59 116 SER A N 1
ATOM 940 C CA . SER A 1 116 ? -30.976 14.709 57.873 1.00 39.59 116 SER A CA 1
ATOM 941 C C . SER A 1 116 ? -29.779 14.743 58.816 1.00 39.59 116 SER A C 1
ATOM 943 O O . SER A 1 116 ? -28.941 13.822 58.703 1.00 39.59 116 SER A O 1
#

Radius of gyration: 23.05 Å; chains: 1; bounding box: 49×28×84 Å